Protein AF-E9RTG9-F1 (afdb_monomer_lite)

pLDDT: mean 80.43, std 13.02, range [41.19, 91.56]

Foldseek 3Di:
DDDPDDPDDDDDDDLVNLVVVCVVPVDLVVSCVVNVHDSVVSVCSVVVVDDDD

Sequence (53 aa):
MKNYMNEPVEYNWTDKDILDEFQKVKDKKKVAKVYDITVQQVTEILKGDKCYE

Structure (mmCIF, N/CA/C/O backbone):
data_AF-E9RTG9-F1
#
_entry.id   AF-E9RTG9-F1
#
loop_
_atom_site.group_PDB
_atom_site.id
_atom_site.type_symbol
_atom_site.label_atom_id
_atom_site.label_alt_id
_atom_site.label_comp_id
_atom_site.label_asym_id
_atom_site.label_entity_id
_atom_site.label_seq_id
_atom_site.pdbx_PDB_ins_code
_atom_site.Cartn_x
_atom_site.Cartn_y
_atom_site.Cartn_z
_atom_site.occupancy
_atom_site.B_iso_or_equiv
_atom_site.auth_seq_id
_atom_site.auth_comp_id
_atom_site.auth_asym_id
_atom_site.auth_atom_id
_atom_site.pdbx_PDB_model_num
ATOM 1 N N . MET A 1 1 ? 20.973 -21.588 -29.359 1.00 52.28 1 MET A N 1
ATOM 2 C CA . MET A 1 1 ? 19.617 -21.057 -29.102 1.00 52.28 1 MET A CA 1
ATOM 3 C C . MET A 1 1 ? 19.793 -19.773 -28.311 1.00 52.28 1 MET A C 1
ATOM 5 O O . MET A 1 1 ? 20.489 -19.811 -27.307 1.00 52.28 1 MET A O 1
ATOM 9 N N . LYS A 1 2 ? 19.316 -18.629 -28.816 1.00 59.22 2 LYS A N 1
ATOM 10 C CA . LYS A 1 2 ? 19.390 -17.360 -28.075 1.00 59.22 2 LYS A CA 1
ATOM 11 C C . LYS A 1 2 ? 18.282 -17.393 -27.021 1.00 59.22 2 LYS A C 1
ATOM 13 O O . LYS A 1 2 ? 17.133 -17.624 -27.379 1.00 59.22 2 LYS A O 1
ATOM 18 N N . ASN A 1 3 ? 18.633 -17.257 -25.747 1.00 62.59 3 ASN A N 1
ATOM 19 C CA . ASN A 1 3 ? 17.656 -17.215 -24.662 1.00 62.59 3 ASN A CA 1
ATOM 20 C C . ASN A 1 3 ? 16.893 -15.886 -24.751 1.00 62.59 3 ASN A C 1
ATOM 22 O O . ASN A 1 3 ? 17.486 -14.828 -24.581 1.00 62.59 3 ASN A O 1
ATOM 26 N N . TYR A 1 4 ? 15.596 -15.950 -25.059 1.00 68.25 4 TYR A N 1
ATOM 27 C CA . TYR A 1 4 ? 14.678 -14.802 -25.130 1.00 68.25 4 TYR A CA 1
A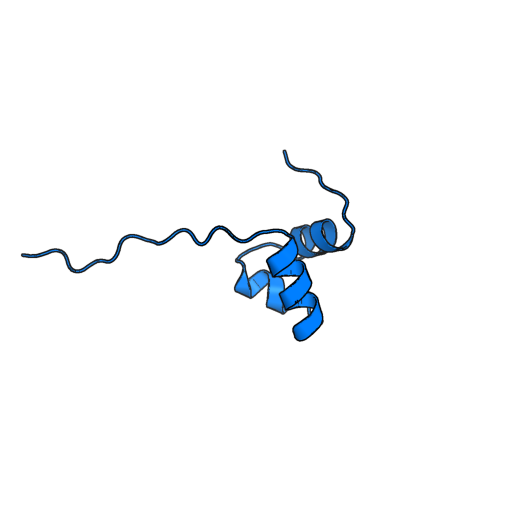TOM 28 C C . TYR A 1 4 ? 13.856 -14.650 -23.840 1.00 68.25 4 TYR A C 1
ATOM 30 O O . TYR A 1 4 ? 12.696 -14.248 -23.886 1.00 68.25 4 TYR A O 1
ATOM 38 N N . MET A 1 5 ? 14.406 -15.036 -22.689 1.00 78.94 5 MET A N 1
ATOM 39 C CA . MET A 1 5 ? 13.741 -14.792 -21.410 1.00 78.94 5 MET A CA 1
ATOM 40 C C . MET A 1 5 ? 14.257 -13.477 -20.847 1.00 78.94 5 MET A C 1
ATOM 42 O O . MET A 1 5 ? 15.446 -13.353 -20.565 1.00 78.94 5 MET A O 1
ATOM 46 N N . ASN A 1 6 ? 13.362 -12.497 -20.729 1.00 77.12 6 ASN A N 1
ATOM 47 C CA . ASN A 1 6 ? 13.640 -11.286 -19.974 1.00 77.12 6 ASN A CA 1
ATOM 48 C C . ASN A 1 6 ? 13.806 -11.693 -18.507 1.00 77.12 6 ASN A C 1
ATOM 50 O O . ASN A 1 6 ? 12.966 -12.426 -17.978 1.00 77.12 6 ASN A O 1
ATOM 54 N N . GLU A 1 7 ? 14.889 -11.258 -17.874 1.00 72.75 7 GLU A N 1
ATOM 55 C CA . GLU A 1 7 ? 15.104 -11.504 -16.452 1.00 72.75 7 GLU A CA 1
ATOM 56 C C . GLU A 1 7 ? 13.958 -10.876 -15.640 1.00 72.75 7 GLU A C 1
ATOM 58 O O . GLU A 1 7 ? 13.409 -9.845 -16.054 1.00 72.75 7 GLU A O 1
ATOM 63 N N . PRO A 1 8 ? 13.541 -11.507 -14.527 1.00 71.50 8 PRO A N 1
ATOM 64 C CA . PRO A 1 8 ? 12.505 -10.951 -13.672 1.00 71.50 8 PRO A CA 1
ATOM 65 C C . PRO A 1 8 ? 12.945 -9.567 -13.194 1.00 71.50 8 PRO A C 1
ATOM 67 O O . PRO A 1 8 ? 13.988 -9.409 -12.566 1.00 71.50 8 PRO A O 1
ATOM 70 N N . VAL A 1 9 ? 12.154 -8.554 -13.539 1.00 71.31 9 VAL A N 1
ATOM 71 C CA . VAL A 1 9 ? 12.409 -7.176 -13.130 1.00 71.31 9 VAL A CA 1
ATOM 72 C C . VAL A 1 9 ? 11.785 -6.985 -11.757 1.00 71.31 9 VAL A C 1
ATOM 74 O O . VAL A 1 9 ? 10.561 -6.998 -11.626 1.00 71.31 9 VAL A O 1
ATOM 77 N N . GLU A 1 10 ? 12.619 -6.806 -10.737 1.00 70.62 10 GLU A N 1
ATOM 78 C CA . GLU A 1 10 ? 12.146 -6.387 -9.422 1.00 70.62 10 GLU A CA 1
ATOM 79 C C . GLU A 1 10 ? 11.707 -4.923 -9.482 1.00 70.62 10 GLU A C 1
ATOM 81 O O . GLU A 1 10 ? 12.515 -3.995 -9.592 1.00 70.62 10 GLU A O 1
ATOM 86 N N . TYR A 1 11 ? 10.394 -4.711 -9.428 1.00 68.62 11 TYR A N 1
ATOM 87 C CA . TYR A 1 11 ? 9.824 -3.382 -9.276 1.00 68.62 11 TYR A CA 1
ATOM 88 C C . TYR A 1 11 ? 9.877 -2.981 -7.805 1.00 68.62 11 TYR A C 1
ATOM 90 O O . TYR A 1 11 ? 9.014 -3.348 -7.010 1.00 68.62 11 TYR A O 1
ATOM 98 N N . ASN A 1 12 ? 10.895 -2.196 -7.459 1.00 76.94 12 ASN A N 1
ATOM 99 C CA . ASN A 1 12 ? 10.982 -1.542 -6.161 1.00 76.94 12 ASN A CA 1
ATOM 100 C C . ASN A 1 12 ? 9.901 -0.456 -6.078 1.00 76.94 12 ASN A C 1
ATOM 102 O O . ASN A 1 12 ? 10.029 0.605 -6.689 1.00 76.94 12 ASN A O 1
ATOM 106 N N . TRP A 1 13 ? 8.824 -0.734 -5.350 1.00 84.69 13 TRP A N 1
ATOM 107 C CA . TRP A 1 13 ? 7.812 0.254 -4.990 1.00 84.69 13 TRP A CA 1
ATOM 108 C C . TRP A 1 13 ? 8.168 0.913 -3.658 1.00 84.69 13 TRP A C 1
ATOM 110 O O . TRP A 1 13 ? 8.867 0.342 -2.824 1.00 84.69 13 TRP A O 1
ATOM 120 N N . THR A 1 14 ? 7.685 2.133 -3.450 1.00 86.56 14 THR A N 1
ATOM 121 C CA . THR A 1 14 ? 7.844 2.855 -2.187 1.00 86.56 14 THR A CA 1
ATOM 122 C C . THR A 1 14 ? 6.512 2.998 -1.465 1.00 86.56 14 THR A C 1
ATOM 124 O O . THR A 1 14 ? 5.440 2.904 -2.064 1.00 86.56 14 THR A O 1
ATOM 127 N N . ASP A 1 15 ? 6.565 3.318 -0.173 1.00 87.38 15 ASP A N 1
ATOM 128 C CA . ASP A 1 15 ? 5.374 3.641 0.621 1.00 87.38 15 ASP A CA 1
ATOM 129 C C . ASP A 1 15 ? 4.488 4.698 -0.061 1.00 87.38 15 ASP A C 1
ATOM 131 O O . ASP A 1 15 ? 3.264 4.636 0.011 1.00 87.38 15 ASP A O 1
ATOM 135 N N . LYS A 1 16 ? 5.101 5.671 -0.752 1.00 86.06 16 LYS A N 1
ATOM 136 C CA . LYS A 1 16 ? 4.378 6.742 -1.449 1.00 86.06 16 LYS A CA 1
ATOM 137 C C . LYS A 1 16 ? 3.563 6.216 -2.624 1.00 86.06 16 LYS A C 1
ATOM 139 O O . LYS A 1 16 ? 2.454 6.700 -2.823 1.00 86.06 16 LYS A O 1
ATOM 144 N N . ASP A 1 17 ? 4.082 5.234 -3.356 1.00 87.88 17 ASP A N 1
ATOM 145 C CA . ASP A 1 17 ? 3.368 4.611 -4.475 1.00 87.88 17 ASP A CA 1
ATOM 146 C C . ASP A 1 17 ? 2.105 3.902 -3.971 1.00 87.88 17 ASP A C 1
ATOM 148 O O . ASP A 1 17 ? 1.021 4.062 -4.527 1.00 87.88 17 ASP A O 1
ATOM 152 N N . ILE A 1 18 ? 2.217 3.208 -2.835 1.00 88.25 18 ILE A N 1
ATOM 153 C CA . ILE A 1 18 ? 1.089 2.543 -2.171 1.00 88.25 18 ILE A CA 1
ATOM 154 C C . ILE A 1 18 ? 0.058 3.557 -1.671 1.00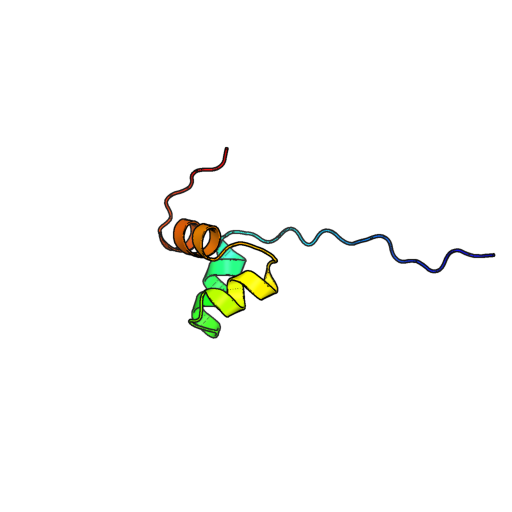 88.25 18 ILE A C 1
ATOM 156 O O . ILE A 1 18 ? -1.145 3.317 -1.796 1.00 88.25 18 ILE A O 1
ATOM 160 N N . LEU A 1 19 ? 0.501 4.691 -1.120 1.00 88.62 19 LEU A N 1
ATOM 161 C CA . LEU A 1 19 ? -0.394 5.765 -0.683 1.00 88.62 19 LEU A CA 1
ATOM 162 C C . LEU A 1 19 ? -1.139 6.402 -1.863 1.00 88.62 19 LEU A C 1
ATOM 164 O O . LEU A 1 19 ? -2.347 6.619 -1.764 1.00 88.62 19 LEU A O 1
ATOM 168 N N . ASP A 1 20 ? -0.447 6.675 -2.970 1.00 90.94 20 ASP A N 1
ATOM 169 C CA . ASP A 1 20 ? -1.030 7.263 -4.181 1.00 90.94 20 ASP A CA 1
ATOM 170 C C . ASP A 1 20 ? -2.053 6.316 -4.830 1.00 90.94 20 ASP A C 1
ATOM 172 O O . ASP A 1 20 ? -3.197 6.702 -5.093 1.00 90.94 20 ASP A O 1
ATOM 176 N N . GLU A 1 21 ? -1.706 5.035 -4.981 1.00 90.00 21 GLU A N 1
ATOM 177 C CA . GLU A 1 21 ? -2.641 4.025 -5.481 1.00 90.00 21 GLU A CA 1
ATOM 178 C C . GLU A 1 21 ? -3.824 3.817 -4.535 1.00 90.00 21 GLU A C 1
ATOM 180 O O . GLU A 1 21 ? -4.972 3.704 -4.980 1.00 90.00 21 GLU A O 1
ATOM 185 N N . PHE A 1 22 ? -3.595 3.840 -3.220 1.00 89.31 22 PHE A N 1
ATOM 186 C CA . PHE A 1 22 ? -4.691 3.797 -2.262 1.00 89.31 22 PHE A CA 1
ATOM 187 C C . PHE A 1 22 ? -5.597 5.029 -2.366 1.00 89.31 22 PHE A C 1
ATOM 189 O O . PHE A 1 22 ? -6.811 4.881 -2.243 1.00 89.31 22 PHE A O 1
ATOM 196 N N . GLN A 1 23 ? -5.079 6.227 -2.645 1.00 89.75 23 GLN A N 1
ATOM 197 C CA . GLN A 1 23 ? -5.925 7.407 -2.855 1.00 89.75 23 GLN A CA 1
ATOM 198 C C . GLN A 1 23 ? -6.803 7.293 -4.108 1.00 89.75 23 GLN A C 1
ATOM 200 O O . GLN A 1 23 ? -7.969 7.702 -4.067 1.00 89.75 23 GLN A O 1
A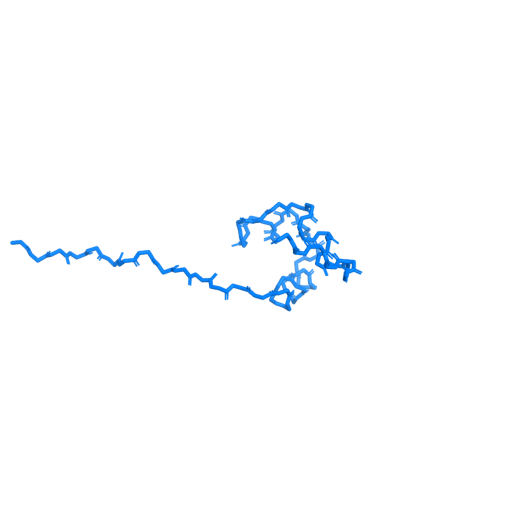TOM 205 N N . LYS A 1 24 ? -6.284 6.705 -5.193 1.00 90.56 24 LYS A N 1
ATOM 206 C CA . LYS A 1 24 ? -7.037 6.484 -6.439 1.00 90.56 24 LYS A CA 1
ATOM 207 C C . LYS A 1 24 ? -8.095 5.397 -6.293 1.00 90.56 24 LYS A C 1
ATOM 209 O O . LYS A 1 24 ? -9.240 5.576 -6.702 1.00 90.56 24 LYS A O 1
ATOM 214 N N . VAL A 1 25 ? -7.705 4.257 -5.729 1.00 90.06 25 VAL A N 1
ATOM 215 C CA . VAL A 1 25 ? -8.532 3.047 -5.694 1.00 90.06 25 VAL A CA 1
ATOM 216 C C . VAL A 1 25 ? -9.429 3.003 -4.454 1.00 90.06 25 VAL A C 1
ATOM 21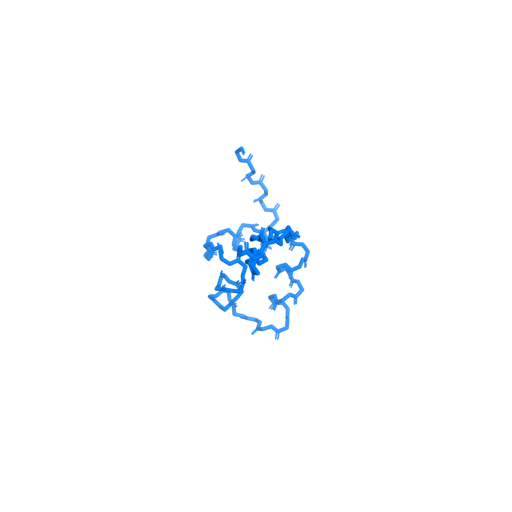8 O O . VAL A 1 25 ? -10.533 2.465 -4.517 1.00 90.06 25 VAL A O 1
ATOM 221 N N . LYS A 1 26 ? -8.965 3.563 -3.330 1.00 87.31 26 LYS A N 1
ATOM 222 C CA . LYS A 1 26 ? -9.596 3.536 -1.995 1.00 87.31 26 LYS A CA 1
ATOM 223 C C . LYS A 1 26 ? -9.895 2.132 -1.458 1.00 87.31 26 LYS A C 1
ATOM 225 O O . LYS A 1 26 ? -10.685 1.978 -0.530 1.00 87.31 26 LYS A O 1
ATOM 230 N N . ASP A 1 27 ? -9.235 1.108 -2.002 1.00 90.75 27 ASP A N 1
ATOM 231 C CA . ASP A 1 27 ? -9.390 -0.291 -1.598 1.00 90.75 27 ASP A CA 1
ATOM 232 C C . ASP A 1 27 ? -8.029 -0.920 -1.279 1.00 90.75 27 ASP A C 1
ATOM 234 O O . ASP A 1 27 ? -7.173 -1.092 -2.149 1.00 90.75 27 ASP A O 1
ATOM 238 N N . LYS A 1 28 ? -7.849 -1.321 -0.016 1.00 89.19 28 LYS A N 1
ATOM 239 C CA . LYS A 1 28 ? -6.598 -1.914 0.474 1.00 89.19 28 LYS A CA 1
ATOM 240 C C . LYS A 1 28 ? -6.301 -3.280 -0.141 1.00 89.19 28 LYS A C 1
ATOM 242 O O . LYS A 1 28 ? -5.139 -3.606 -0.345 1.00 89.19 28 LYS A O 1
ATOM 247 N N . LYS A 1 29 ? -7.325 -4.093 -0.430 1.00 91.06 29 LYS A N 1
ATOM 248 C CA . LYS A 1 29 ? -7.151 -5.435 -1.013 1.00 91.06 29 LYS A CA 1
ATOM 249 C C . LYS A 1 29 ? -6.681 -5.342 -2.454 1.00 91.06 29 LYS A C 1
ATOM 251 O O . LYS A 1 29 ? -5.932 -6.197 -2.914 1.00 91.06 29 LYS A O 1
ATOM 256 N N . LYS A 1 30 ? -7.143 -4.317 -3.169 1.00 91.56 30 LYS A N 1
ATOM 257 C CA . LYS A 1 30 ? -6.734 -4.082 -4.549 1.00 91.56 30 LYS A CA 1
ATOM 258 C C . LYS A 1 30 ? -5.290 -3.587 -4.615 1.00 91.56 30 LYS A C 1
ATOM 260 O O . LYS A 1 30 ? -4.522 -4.151 -5.380 1.00 91.56 30 LYS A O 1
ATOM 265 N N . VAL A 1 31 ? -4.906 -2.650 -3.748 1.00 90.62 31 VAL A N 1
ATOM 266 C CA . VAL A 1 31 ? -3.510 -2.189 -3.620 1.00 90.62 31 VAL A CA 1
ATOM 267 C C . VAL A 1 31 ? -2.579 -3.338 -3.216 1.00 90.62 31 VAL A C 1
ATOM 269 O O . VAL A 1 31 ? -1.563 -3.554 -3.864 1.00 90.62 31 VAL A O 1
ATOM 272 N N . ALA A 1 32 ? -2.977 -4.152 -2.235 1.00 90.50 32 ALA A N 1
ATOM 273 C CA . ALA A 1 32 ? -2.244 -5.351 -1.823 1.00 90.50 32 ALA A CA 1
ATOM 274 C C . ALA A 1 32 ? -1.942 -6.306 -2.993 1.00 90.50 32 ALA A C 1
ATOM 276 O O . ALA A 1 32 ? -0.820 -6.770 -3.140 1.00 90.50 32 ALA A O 1
ATOM 277 N N . LYS A 1 33 ? -2.919 -6.543 -3.878 1.00 89.62 33 LYS A N 1
ATOM 278 C CA . LYS A 1 33 ? -2.731 -7.386 -5.070 1.00 89.62 33 LYS A CA 1
ATOM 279 C C . LYS A 1 33 ? -1.838 -6.765 -6.144 1.00 89.62 33 LYS A C 1
ATOM 281 O O . LYS A 1 33 ? -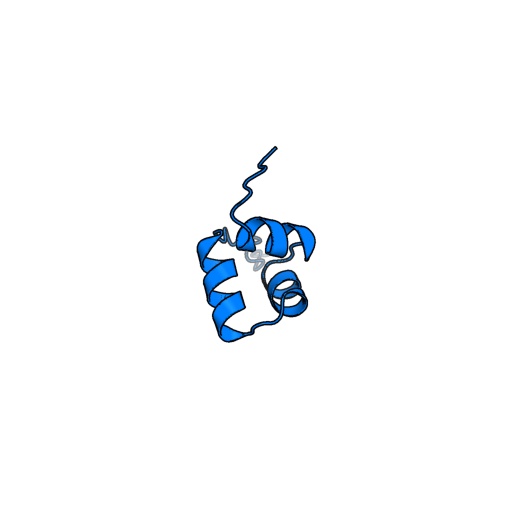1.232 -7.507 -6.903 1.00 89.62 33 LYS A O 1
ATOM 286 N N . VAL A 1 34 ? -1.816 -5.438 -6.263 1.00 88.50 34 VAL A N 1
ATOM 287 C CA . VAL A 1 34 ? -1.000 -4.735 -7.269 1.00 88.50 34 VAL A CA 1
ATOM 288 C C . VAL A 1 34 ? 0.478 -4.797 -6.899 1.00 88.50 34 VAL A C 1
ATOM 290 O O . VAL A 1 34 ? 1.309 -5.050 -7.763 1.00 88.50 34 VAL A O 1
ATOM 293 N N . TYR A 1 35 ? 0.784 -4.596 -5.619 1.00 86.56 35 TYR A N 1
ATOM 294 C CA . TYR A 1 35 ? 2.155 -4.544 -5.107 1.00 86.56 35 TYR A CA 1
ATOM 295 C C . TYR A 1 35 ? 2.649 -5.873 -4.522 1.00 86.56 35 TYR A C 1
ATOM 297 O O . TYR A 1 35 ? 3.748 -5.919 -3.982 1.00 86.56 35 TYR A O 1
ATOM 305 N N . ASP A 1 36 ? 1.839 -6.931 -4.627 1.00 87.06 36 ASP A N 1
ATOM 306 C CA . ASP A 1 36 ? 2.093 -8.254 -4.042 1.00 87.06 36 ASP A CA 1
ATOM 307 C C . ASP A 1 36 ? 2.461 -8.193 -2.547 1.00 87.06 36 ASP A C 1
ATOM 309 O O . ASP A 1 36 ? 3.393 -8.825 -2.062 1.00 87.06 36 ASP A O 1
ATOM 313 N N . ILE A 1 37 ? 1.707 -7.392 -1.795 1.00 88.00 37 ILE A N 1
ATOM 314 C CA . ILE A 1 37 ? 1.870 -7.228 -0.348 1.00 88.00 37 ILE A CA 1
ATOM 315 C C . ILE A 1 37 ? 0.617 -7.635 0.403 1.00 88.00 37 ILE A C 1
ATOM 317 O O . ILE A 1 37 ? -0.472 -7.791 -0.149 1.00 88.00 37 ILE A O 1
ATOM 321 N N . THR A 1 38 ? 0.746 -7.763 1.717 1.00 89.50 38 THR A N 1
ATOM 322 C CA . THR A 1 38 ? -0.400 -8.030 2.580 1.00 89.50 38 THR A CA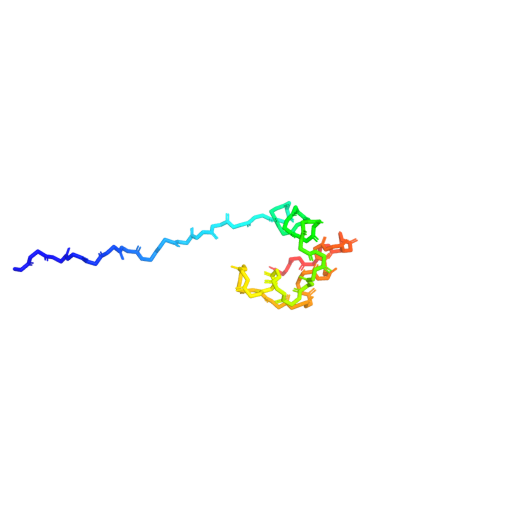 1
ATOM 323 C C . THR A 1 38 ? -1.206 -6.760 2.862 1.00 89.50 38 THR A C 1
ATOM 325 O O . THR A 1 38 ? -0.704 -5.636 2.894 1.00 89.50 38 THR A O 1
ATOM 328 N N . VAL A 1 39 ? -2.499 -6.930 3.150 1.00 89.06 39 VAL A N 1
ATOM 329 C CA . VAL A 1 39 ? -3.369 -5.824 3.596 1.00 89.06 39 VAL A CA 1
ATOM 330 C C . VAL A 1 39 ? -2.895 -5.223 4.931 1.00 89.06 39 VAL A C 1
ATOM 332 O O . VAL A 1 39 ? -3.181 -4.052 5.208 1.00 89.06 39 VAL A O 1
ATOM 335 N N . GLN A 1 40 ? -2.177 -6.004 5.750 1.00 88.56 40 GLN A N 1
ATOM 336 C CA . GLN A 1 40 ? -1.522 -5.518 6.967 1.00 88.56 40 GLN A CA 1
ATOM 337 C C . GLN A 1 40 ? -0.436 -4.505 6.618 1.00 88.56 40 GLN A C 1
ATOM 339 O O . GLN A 1 40 ? -0.572 -3.365 7.047 1.00 88.56 40 GLN A O 1
ATOM 344 N N . GLN A 1 41 ? 0.493 -4.850 5.721 1.00 86.69 41 GLN A N 1
ATOM 345 C CA . GLN A 1 41 ? 1.537 -3.930 5.254 1.00 86.69 41 GLN A CA 1
ATOM 346 C C . GLN A 1 41 ? 0.950 -2.650 4.648 1.00 86.69 41 GLN A C 1
ATOM 348 O O . GLN A 1 41 ? 1.365 -1.553 5.004 1.00 86.69 41 GLN A O 1
ATOM 353 N N . VAL A 1 42 ? -0.096 -2.752 3.817 1.00 88.56 42 VAL A N 1
ATOM 354 C CA . VAL A 1 42 ? -0.812 -1.562 3.310 1.00 88.56 42 VAL A CA 1
ATOM 355 C C . VAL A 1 42 ? -1.359 -0.712 4.461 1.00 88.56 42 VAL A C 1
ATOM 357 O O . VAL A 1 42 ? -1.322 0.513 4.413 1.00 88.56 42 VAL A O 1
ATOM 360 N N . THR A 1 43 ? -1.896 -1.341 5.506 1.00 89.38 43 THR A N 1
ATOM 361 C CA . THR A 1 43 ? -2.438 -0.627 6.668 1.00 89.38 43 THR A CA 1
ATOM 362 C C . THR A 1 43 ? -1.344 0.008 7.523 1.00 89.38 43 THR A C 1
ATOM 364 O O . THR A 1 43 ? -1.568 1.104 8.025 1.00 89.38 43 THR A O 1
ATOM 367 N N . GLU A 1 44 ? -0.191 -0.635 7.676 1.00 88.31 44 GLU A N 1
ATOM 368 C CA . GLU A 1 44 ? 0.979 -0.094 8.379 1.00 88.31 44 GLU A CA 1
ATOM 369 C C . GLU A 1 44 ? 1.535 1.126 7.642 1.00 88.31 44 GLU A C 1
ATOM 371 O O . GLU A 1 44 ? 1.669 2.200 8.229 1.00 88.31 44 GLU A O 1
ATOM 376 N N . ILE A 1 45 ? 1.691 1.011 6.321 1.00 87.31 45 ILE A N 1
ATOM 377 C CA . ILE A 1 45 ? 2.091 2.112 5.437 1.00 87.31 45 ILE A CA 1
ATOM 378 C C . ILE A 1 45 ? 1.101 3.281 5.523 1.00 87.31 45 ILE A C 1
ATOM 380 O O . ILE A 1 45 ? 1.512 4.433 5.639 1.00 87.31 45 ILE A O 1
ATOM 384 N N . LEU A 1 46 ? -0.208 2.999 5.529 1.00 85.69 46 LEU A N 1
ATOM 385 C CA . LEU A 1 46 ? -1.248 4.024 5.677 1.00 85.69 46 LEU A CA 1
ATOM 386 C C . LEU A 1 46 ? -1.264 4.685 7.059 1.00 85.69 46 LEU A C 1
ATOM 388 O O . LEU A 1 46 ? -1.643 5.849 7.166 1.00 85.69 46 LEU A O 1
ATOM 392 N N . LYS A 1 47 ? -0.912 3.949 8.117 1.00 85.31 47 LYS A N 1
ATOM 393 C CA . LYS A 1 47 ? -0.819 4.491 9.478 1.00 85.31 47 LYS A CA 1
ATOM 394 C C . LYS A 1 47 ? 0.452 5.311 9.691 1.00 85.31 47 LYS A C 1
ATOM 396 O O . LYS A 1 47 ? 0.466 6.161 10.572 1.00 85.31 47 LYS A O 1
ATOM 401 N N . GLY A 1 48 ? 1.490 5.083 8.885 1.00 75.25 48 GLY A N 1
ATOM 402 C CA . GLY A 1 48 ? 2.806 5.691 9.082 1.00 75.25 48 GLY A CA 1
ATOM 403 C C . GLY A 1 48 ? 3.600 5.060 10.232 1.00 75.25 48 GLY A C 1
ATOM 404 O O . GLY A 1 48 ? 4.684 5.544 10.551 1.00 75.25 48 GLY A O 1
ATOM 405 N N . ASP A 1 49 ? 3.091 3.977 10.828 1.00 60.34 49 ASP A N 1
ATOM 406 C CA . ASP A 1 49 ? 3.801 3.154 11.803 1.00 60.34 49 ASP A CA 1
ATOM 407 C C . ASP A 1 49 ? 4.769 2.247 11.036 1.00 60.34 49 ASP A C 1
ATOM 409 O O . ASP A 1 49 ? 4.420 1.162 10.573 1.00 60.34 49 ASP A O 1
ATOM 413 N N . LYS A 1 50 ? 5.989 2.738 10.823 1.00 55.91 50 LYS A N 1
ATOM 414 C CA . LYS A 1 50 ? 7.064 1.966 10.198 1.00 55.91 50 LYS A CA 1
ATOM 415 C C . LYS A 1 50 ? 7.673 1.004 11.216 1.00 55.91 50 LYS A C 1
ATOM 417 O O . LYS A 1 50 ? 8.541 1.408 11.983 1.00 55.91 50 LYS A O 1
ATOM 422 N N . CYS A 1 51 ? 7.284 -0.266 11.170 1.00 41.19 51 CYS A N 1
ATOM 423 C CA . CYS A 1 51 ? 8.130 -1.363 11.639 1.00 41.19 51 CYS A CA 1
ATOM 424 C C . CYS A 1 51 ? 8.743 -2.038 10.408 1.00 41.19 51 CYS A C 1
ATOM 426 O O . CYS A 1 51 ? 8.133 -2.920 9.814 1.00 41.19 51 CYS A O 1
ATOM 428 N N . TYR A 1 52 ? 9.925 -1.583 9.988 1.00 52.97 52 TYR A N 1
ATOM 429 C CA . TYR A 1 52 ? 10.791 -2.426 9.164 1.00 52.97 52 TYR A CA 1
ATOM 430 C C . TYR A 1 52 ? 11.605 -3.288 10.134 1.00 52.97 52 TYR A C 1
ATOM 432 O O . TYR A 1 52 ? 12.272 -2.727 11.007 1.00 52.97 52 TYR A O 1
ATOM 440 N N . GLU A 1 53 ? 11.492 -4.613 10.026 1.00 48.03 53 GLU A N 1
ATOM 441 C CA . GLU A 1 53 ? 12.488 -5.545 10.580 1.00 48.03 53 GLU A CA 1
ATOM 442 C C . GLU A 1 53 ? 13.761 -5.527 9.726 1.00 48.03 53 GLU A C 1
ATOM 444 O O . GLU A 1 53 ? 13.636 -5.462 8.479 1.00 48.03 53 GLU A O 1
#

Radius of gyration: 14.47 Å; chains: 1; bounding box: 29×28×41 Å

Secondary structure (DSSP, 8-state):
-----PPP------HHHHHHHHHHH--HHHHHHHTT--HHHHHHHHHT-----